Protein AF-A0A0P7TB25-F1 (afdb_monomer_lite)

Secondary structure (DSSP, 8-state):
-HHHHHHHHHHHHHHHHHT--S-HHHHHHHHHHHHHHHHHHHTT---SS-TTTTTTTT-----TTSPPPHHHHHHHHHHT---STT-GGG-S------GGGHHHHHHHHHHHHHHHH-TTS-GGG-----PPPS--PPP--------------------------

Foldseek 3Di:
DLVVLVVVLVLLLLLLVVVVPDDNQLSVQLSVQLSVLLVVQCVVQPDPPDRVGNVVSSDQDQDQPDDHDVSSVRSCVRSVNDHHDVDCSRPLDDDDDDPPCPVVVVVSSVVSSCCRVPVPDDPVVDDPPDDDDPDDDDDDDDDDDDDDDDDDDDDDDDDDDDDDD

Organism: Scleropages formosus (NCBI:txid113540)

Sequence (165 aa):
MKKEIAAVVFFLKRLIKKADKLEMEKVEKFVERLTVALQEKYKGHWYPENPSKGQAFRCIRVNKFQQEDPELRRACNESGVLYGEKNFAFTVASFSGDEEDKEEVTKKVTNAVERLVYPSVPVWNLSPRKRSRPGQGLPRHVYKFRPQGKLSHPLRLNGWAPPGP

Structure (mmCIF, N/CA/C/O backbone):
data_AF-A0A0P7TB25-F1
#
_entry.id   AF-A0A0P7TB25-F1
#
loop_
_atom_site.group_PDB
_atom_site.id
_atom_site.type_symbol
_atom_site.label_atom_id
_atom_site.label_alt_id
_atom_site.label_comp_id
_atom_site.label_asym_id
_atom_site.label_entity_id
_atom_site.label_seq_id
_atom_site.pdbx_PDB_ins_code
_atom_site.Cartn_x
_atom_site.Cartn_y
_atom_site.Cartn_z
_atom_site.occupancy
_atom_site.B_iso_or_equiv
_atom_site.auth_seq_id
_atom_site.auth_comp_id
_atom_site.auth_asym_id
_atom_site.auth_atom_id
_atom_site.pdbx_PDB_model_num
ATOM 1 N N . MET A 1 1 ? 13.079 -1.446 -4.396 1.00 88.69 1 MET A N 1
ATOM 2 C CA . MET A 1 1 ? 11.793 -2.176 -4.284 1.00 88.69 1 MET A CA 1
ATOM 3 C C . MET A 1 1 ? 11.381 -2.487 -2.843 1.00 88.69 1 MET A C 1
ATOM 5 O O . MET A 1 1 ? 10.331 -2.023 -2.420 1.00 88.69 1 MET A O 1
ATOM 9 N N . LYS A 1 2 ? 12.141 -3.295 -2.079 1.00 89.38 2 LYS A N 1
ATOM 10 C CA . LYS A 1 2 ? 11.710 -3.739 -0.733 1.00 89.38 2 LYS A CA 1
ATOM 11 C C . LYS A 1 2 ? 11.522 -2.587 0.265 1.00 89.38 2 LYS A C 1
ATOM 13 O O . LYS A 1 2 ? 10.575 -2.615 1.040 1.00 89.38 2 LYS A O 1
ATOM 18 N N . LYS A 1 3 ? 12.395 -1.573 0.227 1.00 92.56 3 LYS A N 1
ATOM 19 C CA . LYS A 1 3 ? 12.328 -0.399 1.119 1.00 92.56 3 LYS A CA 1
ATOM 20 C C . LYS A 1 3 ? 11.080 0.445 0.847 1.00 92.56 3 LYS A C 1
ATOM 22 O O . LYS A 1 3 ? 10.433 0.922 1.768 1.00 92.56 3 LYS A O 1
ATOM 27 N N . GLU A 1 4 ? 10.728 0.588 -0.421 1.00 92.31 4 GLU A N 1
ATOM 28 C CA . GLU A 1 4 ? 9.584 1.353 -0.901 1.00 92.31 4 GLU A CA 1
ATOM 29 C C . GLU A 1 4 ? 8.277 0.637 -0.554 1.00 92.31 4 GLU A C 1
ATOM 31 O O . GLU A 1 4 ? 7.353 1.271 -0.057 1.00 92.31 4 GLU A O 1
ATOM 36 N N . ILE A 1 5 ? 8.224 -0.691 -0.716 1.00 93.12 5 ILE A N 1
ATOM 37 C CA . ILE A 1 5 ? 7.087 -1.496 -0.245 1.00 93.12 5 ILE A CA 1
ATOM 38 C C . ILE A 1 5 ? 6.950 -1.379 1.274 1.00 93.12 5 ILE A C 1
ATOM 40 O O . ILE A 1 5 ? 5.852 -1.114 1.750 1.00 93.12 5 ILE A O 1
ATOM 44 N N . ALA A 1 6 ? 8.051 -1.500 2.027 1.00 92.75 6 ALA A N 1
ATOM 45 C CA . ALA A 1 6 ? 8.041 -1.338 3.480 1.00 92.75 6 ALA A CA 1
ATOM 46 C C . ALA A 1 6 ? 7.476 0.030 3.901 1.00 92.75 6 ALA A C 1
ATOM 48 O O . ALA A 1 6 ? 6.647 0.102 4.805 1.00 92.75 6 ALA A O 1
ATOM 49 N N . ALA A 1 7 ? 7.861 1.107 3.209 1.00 91.06 7 ALA A N 1
ATOM 50 C CA . ALA A 1 7 ? 7.326 2.443 3.457 1.00 91.06 7 ALA A CA 1
ATOM 51 C C . ALA A 1 7 ? 5.814 2.529 3.185 1.00 91.06 7 ALA A C 1
ATOM 53 O O . ALA A 1 7 ? 5.079 3.096 3.993 1.00 91.06 7 ALA A O 1
ATOM 54 N N . VAL A 1 8 ? 5.334 1.929 2.090 1.00 90.31 8 VAL A N 1
ATOM 55 C CA . VAL A 1 8 ? 3.902 1.887 1.749 1.00 90.31 8 VAL A CA 1
ATOM 56 C C . VAL A 1 8 ? 3.103 1.107 2.794 1.00 90.31 8 VAL A C 1
ATOM 58 O O . VAL A 1 8 ? 2.105 1.614 3.304 1.00 90.31 8 VAL A O 1
ATOM 61 N N . VAL A 1 9 ? 3.534 -0.102 3.160 1.00 91.69 9 VAL A N 1
ATOM 62 C CA . VAL A 1 9 ? 2.790 -0.921 4.133 1.00 91.69 9 VAL A CA 1
ATOM 63 C C . VAL A 1 9 ? 2.857 -0.332 5.541 1.00 91.69 9 VAL A C 1
ATOM 65 O O . VAL A 1 9 ? 1.877 -0.398 6.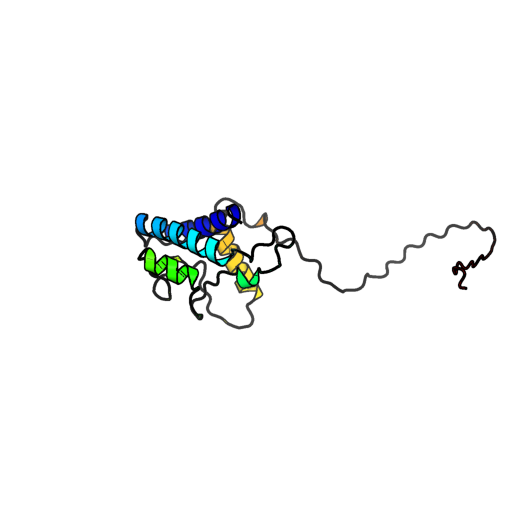279 1.00 91.69 9 VAL A O 1
ATOM 68 N N . PHE A 1 10 ? 3.961 0.331 5.897 1.00 90.38 10 PHE A N 1
ATOM 69 C CA . PHE A 1 10 ? 4.064 1.090 7.140 1.00 90.38 10 PHE A CA 1
ATOM 70 C C . PHE A 1 10 ? 3.101 2.282 7.158 1.00 90.38 10 PHE A C 1
ATOM 72 O O . PHE A 1 10 ? 2.421 2.514 8.159 1.00 90.38 10 PHE A O 1
ATOM 79 N N . PHE A 1 11 ? 2.995 3.011 6.043 1.00 87.69 11 PHE A N 1
ATOM 80 C CA . PHE A 1 11 ? 2.034 4.100 5.899 1.00 87.69 11 PHE A CA 1
ATOM 81 C C . PHE A 1 11 ? 0.596 3.599 6.073 1.00 87.69 11 PHE A C 1
ATOM 83 O O . PHE A 1 11 ? -0.142 4.149 6.888 1.00 87.69 11 PHE A O 1
ATOM 90 N N . LEU A 1 12 ? 0.222 2.506 5.404 1.00 86.12 12 LEU A N 1
ATOM 91 C CA . LEU A 1 12 ? -1.108 1.902 5.533 1.00 86.12 12 LEU A CA 1
ATOM 92 C C . LEU A 1 12 ? -1.380 1.384 6.955 1.00 86.12 12 LEU A C 1
ATOM 94 O O . LEU A 1 12 ? -2.446 1.656 7.501 1.00 86.12 12 LEU A O 1
ATOM 98 N N . LYS A 1 13 ? -0.404 0.731 7.606 1.00 87.62 13 LYS A N 1
ATOM 99 C CA . LYS A 1 13 ? -0.495 0.341 9.028 1.00 87.62 13 LYS A CA 1
ATOM 100 C C . LYS A 1 13 ? -0.812 1.553 9.904 1.00 87.62 13 LYS A C 1
ATOM 102 O O . LYS A 1 13 ? -1.639 1.467 10.809 1.00 87.62 13 LYS A O 1
ATOM 107 N N . ARG A 1 14 ? -0.175 2.696 9.631 1.00 85.12 14 ARG A N 1
ATOM 108 C CA . ARG A 1 14 ? -0.396 3.943 10.370 1.00 85.12 14 ARG A CA 1
ATOM 109 C C . ARG A 1 14 ? -1.778 4.548 10.118 1.00 85.12 14 ARG A C 1
ATOM 111 O O . ARG A 1 14 ? -2.360 5.067 11.068 1.00 85.12 14 ARG A O 1
ATOM 118 N N . LEU A 1 15 ? -2.302 4.466 8.891 1.00 83.19 15 LEU A N 1
ATOM 119 C CA . LEU A 1 15 ? -3.675 4.886 8.577 1.00 83.19 15 LEU A CA 1
ATOM 120 C C . LEU A 1 15 ? -4.686 4.103 9.408 1.00 83.19 15 LEU A C 1
ATOM 122 O O . LEU A 1 15 ? -5.496 4.696 10.116 1.00 83.19 15 LEU A O 1
ATOM 126 N N . ILE A 1 16 ? -4.567 2.775 9.378 1.00 79.88 16 ILE A N 1
ATOM 127 C CA . ILE A 1 16 ? -5.501 1.886 10.061 1.00 79.88 16 ILE A CA 1
ATOM 128 C C . ILE A 1 16 ? -5.450 2.110 11.576 1.00 79.88 16 ILE A C 1
ATOM 130 O O . ILE A 1 16 ? -6.494 2.216 12.213 1.00 79.88 16 ILE A O 1
ATOM 134 N N . LYS A 1 17 ? -4.245 2.254 12.149 1.00 80.31 17 LYS A N 1
ATOM 135 C CA . LYS A 1 17 ? -4.076 2.540 13.582 1.00 80.31 17 LYS A CA 1
ATOM 136 C C . LYS A 1 17 ? -4.749 3.842 14.013 1.00 80.31 17 LYS A C 1
ATOM 138 O O . LYS A 1 17 ? -5.325 3.880 15.088 1.00 80.31 17 LYS A O 1
ATOM 143 N N . LYS A 1 18 ? -4.698 4.903 13.199 1.00 75.19 18 LYS A N 1
ATOM 144 C CA . LYS A 1 18 ? -5.374 6.170 13.532 1.00 75.19 18 LYS A CA 1
ATOM 145 C C . LYS A 1 18 ? -6.898 6.098 13.420 1.00 75.19 18 LYS A C 1
ATOM 147 O O . LYS A 1 18 ? -7.570 6.967 13.959 1.00 75.19 18 LYS A O 1
ATOM 152 N N . ALA A 1 19 ? -7.439 5.113 12.708 1.00 68.75 19 ALA A N 1
ATOM 153 C CA . ALA A 1 19 ? -8.878 4.955 12.545 1.00 68.75 19 ALA A CA 1
ATOM 154 C C . ALA A 1 19 ? -9.556 4.227 13.724 1.00 68.75 19 ALA A C 1
ATOM 156 O O . ALA A 1 19 ? -10.773 4.066 13.674 1.00 68.75 19 ALA A O 1
ATOM 157 N N . ASP A 1 20 ? -8.792 3.791 14.741 1.00 63.09 20 ASP A N 1
ATOM 158 C CA . ASP A 1 20 ? -9.214 3.229 16.047 1.00 63.09 20 ASP A CA 1
ATOM 159 C C . ASP A 1 20 ? -10.207 2.045 16.021 1.00 63.09 20 ASP A C 1
ATOM 161 O O . ASP A 1 20 ? -10.772 1.664 17.042 1.00 63.09 20 ASP A O 1
ATOM 165 N N . LYS A 1 21 ? -10.435 1.427 14.854 1.00 66.12 21 LYS A N 1
ATOM 166 C CA . LYS A 1 21 ? -11.547 0.478 14.634 1.00 66.12 21 LYS A CA 1
ATOM 167 C C . LYS A 1 21 ? -11.143 -0.978 14.378 1.00 66.12 21 LYS A C 1
ATOM 169 O O . LYS A 1 21 ? -12.017 -1.787 14.077 1.00 66.12 21 LYS A O 1
ATOM 174 N N . LEU A 1 22 ? -9.856 -1.331 14.438 1.00 72.19 22 LEU A N 1
ATOM 175 C CA . LEU A 1 22 ? -9.373 -2.656 14.019 1.00 72.19 22 LEU A CA 1
ATOM 176 C C . LEU A 1 22 ? -8.379 -3.273 15.011 1.00 72.19 22 LEU A C 1
ATOM 178 O O . LEU A 1 22 ? -7.464 -2.607 15.492 1.00 72.19 22 LEU A O 1
ATOM 182 N N . GLU A 1 23 ? -8.542 -4.574 15.260 1.00 82.88 23 GLU A N 1
ATOM 183 C CA . GLU A 1 23 ? -7.635 -5.388 16.076 1.00 82.88 23 GLU A CA 1
ATOM 184 C C . GLU A 1 23 ? -6.223 -5.402 15.482 1.00 82.88 23 GLU A C 1
ATOM 186 O O . GLU A 1 23 ? -6.038 -5.671 14.292 1.00 82.88 23 GLU A O 1
ATOM 191 N N . MET A 1 24 ? -5.211 -5.154 16.319 1.00 85.25 24 MET A N 1
ATOM 192 C CA . MET A 1 24 ? -3.817 -5.043 15.878 1.00 85.25 24 MET A CA 1
ATOM 193 C C . MET A 1 24 ? -3.310 -6.311 15.173 1.00 85.25 24 MET A C 1
ATOM 195 O O . MET A 1 24 ? -2.571 -6.198 14.200 1.00 85.25 24 MET A O 1
ATOM 199 N N . GLU A 1 25 ? -3.763 -7.491 15.598 1.00 88.50 25 GLU A N 1
ATOM 200 C CA . GLU A 1 25 ? -3.413 -8.778 14.983 1.00 88.50 25 GLU A CA 1
ATOM 201 C C . GLU A 1 25 ? -3.886 -8.866 13.521 1.00 88.50 25 GLU A C 1
ATOM 203 O O . GLU A 1 25 ? -3.116 -9.216 12.624 1.00 88.50 25 GLU A O 1
ATOM 208 N N . LYS A 1 26 ? -5.126 -8.438 13.242 1.00 87.94 26 LYS A N 1
ATOM 209 C CA . LYS A 1 26 ? -5.664 -8.367 11.873 1.00 87.94 26 LYS A CA 1
ATOM 210 C C . LYS A 1 26 ? -4.882 -7.375 11.015 1.00 87.94 26 LYS A C 1
ATOM 212 O O . LYS A 1 26 ? -4.635 -7.637 9.839 1.00 87.94 26 LYS A O 1
ATOM 217 N N . VAL A 1 27 ? -4.452 -6.255 11.600 1.00 88.12 27 VAL A N 1
ATOM 218 C CA . VAL A 1 27 ? -3.633 -5.249 10.904 1.00 88.12 27 VAL A CA 1
ATOM 219 C C . VAL A 1 27 ? -2.253 -5.799 10.546 1.00 88.12 27 VAL A C 1
ATOM 221 O O . VAL A 1 27 ? -1.747 -5.521 9.460 1.00 88.12 27 VAL A O 1
ATOM 224 N N . GLU A 1 28 ? -1.630 -6.573 11.428 1.00 91.19 28 GLU A N 1
ATOM 225 C CA . GLU A 1 28 ? -0.320 -7.173 11.160 1.00 91.19 28 GLU A CA 1
ATOM 226 C C . GLU A 1 28 ? -0.408 -8.240 10.079 1.00 91.19 28 GLU A C 1
ATOM 228 O O . GLU A 1 28 ? 0.323 -8.163 9.089 1.00 91.19 28 GLU A O 1
ATOM 233 N N . LYS A 1 29 ? -1.413 -9.113 10.169 1.00 93.31 29 LYS A N 1
ATOM 234 C CA . LYS A 1 29 ? -1.718 -10.077 9.113 1.00 93.31 29 LYS A CA 1
ATOM 235 C C . LYS A 1 29 ? -1.990 -9.389 7.771 1.00 93.31 29 LYS A C 1
ATOM 237 O O . LYS A 1 29 ? -1.500 -9.836 6.737 1.00 93.31 29 LYS A O 1
ATOM 242 N N . PHE A 1 30 ? -2.724 -8.275 7.765 1.00 91.75 30 PHE A N 1
ATOM 243 C CA . PHE A 1 30 ? -2.961 -7.476 6.557 1.00 91.75 30 PHE A CA 1
ATOM 244 C C . PHE A 1 30 ? -1.656 -6.949 5.947 1.00 91.75 30 PHE A C 1
ATOM 246 O O . PHE A 1 30 ? -1.437 -7.086 4.743 1.00 91.75 30 PHE A O 1
ATOM 253 N N . VAL A 1 31 ? -0.774 -6.374 6.767 1.00 93.00 31 VAL A N 1
ATOM 254 C CA . VAL A 1 31 ? 0.522 -5.828 6.329 1.00 93.00 31 VAL A CA 1
ATOM 255 C C . VAL A 1 31 ? 1.402 -6.912 5.712 1.00 93.00 31 VAL A C 1
ATOM 257 O O . VAL A 1 31 ? 2.020 -6.681 4.669 1.00 93.00 31 VAL A O 1
ATOM 260 N N . GLU A 1 32 ? 1.438 -8.097 6.315 1.00 95.00 32 GLU A N 1
ATOM 261 C CA . GLU A 1 32 ? 2.178 -9.243 5.788 1.00 95.00 32 GLU A CA 1
ATOM 262 C C . GLU A 1 32 ? 1.637 -9.683 4.426 1.00 95.00 32 GLU A C 1
ATOM 264 O O . GLU A 1 32 ? 2.393 -9.752 3.453 1.00 95.00 32 GLU A O 1
ATOM 269 N N . ARG A 1 33 ? 0.319 -9.906 4.322 1.00 95.44 33 ARG A N 1
ATOM 270 C CA . ARG A 1 33 ? -0.312 -10.350 3.068 1.00 95.44 33 ARG A CA 1
ATOM 271 C C . ARG A 1 33 ? -0.178 -9.321 1.954 1.00 95.44 33 ARG A C 1
ATOM 273 O O . ARG A 1 33 ? 0.150 -9.684 0.825 1.00 95.44 33 ARG A O 1
ATOM 280 N N . LEU A 1 34 ? -0.334 -8.037 2.270 1.00 94.69 34 LEU A N 1
ATOM 281 C CA . LEU A 1 34 ? -0.139 -6.966 1.299 1.00 94.69 34 LEU A CA 1
ATOM 282 C C . LEU A 1 34 ? 1.315 -6.890 0.822 1.00 94.69 34 LEU A C 1
ATOM 284 O O . LEU A 1 34 ? 1.567 -6.686 -0.363 1.00 94.69 34 LEU A O 1
ATOM 288 N N . THR A 1 35 ? 2.282 -7.082 1.720 1.00 95.75 35 THR A N 1
ATOM 289 C CA . THR A 1 35 ? 3.704 -7.080 1.352 1.00 95.75 35 THR A CA 1
ATOM 290 C C . THR A 1 35 ? 4.005 -8.165 0.321 1.00 95.75 35 THR A C 1
ATOM 292 O O . THR A 1 35 ? 4.670 -7.881 -0.676 1.00 95.75 35 THR A O 1
ATOM 295 N N . VAL A 1 36 ? 3.494 -9.380 0.532 1.00 95.75 36 VAL A N 1
ATOM 296 C CA . VAL A 1 36 ? 3.657 -10.499 -0.408 1.00 95.75 36 VAL A CA 1
ATOM 297 C C . VAL A 1 36 ? 2.984 -10.180 -1.744 1.00 95.75 36 VAL A C 1
ATOM 299 O O . VAL A 1 36 ? 3.636 -10.242 -2.785 1.00 95.75 36 VAL A O 1
ATOM 302 N N . ALA A 1 37 ? 1.725 -9.736 -1.716 1.00 94.56 37 ALA A N 1
ATOM 303 C CA . ALA A 1 37 ? 0.961 -9.427 -2.922 1.00 94.56 37 ALA A CA 1
ATOM 304 C C . ALA A 1 37 ? 1.624 -8.333 -3.784 1.00 94.56 37 ALA A C 1
ATOM 306 O O . ALA A 1 37 ? 1.736 -8.474 -5.002 1.00 94.56 37 ALA A O 1
ATOM 307 N N . LEU A 1 38 ? 2.140 -7.263 -3.166 1.00 94.56 38 LEU A N 1
ATOM 308 C CA . LEU A 1 38 ? 2.847 -6.197 -3.884 1.00 94.56 38 LEU A CA 1
ATOM 309 C C . LEU A 1 38 ? 4.199 -6.658 -4.439 1.00 94.56 38 LEU A C 1
ATOM 311 O O . LEU A 1 38 ? 4.597 -6.234 -5.526 1.00 94.56 38 LEU A O 1
ATOM 315 N N . GLN A 1 39 ? 4.918 -7.520 -3.714 1.00 94.56 39 GLN A N 1
ATOM 316 C CA . GLN A 1 39 ? 6.173 -8.088 -4.207 1.00 94.56 39 GLN A CA 1
ATOM 317 C C . GLN A 1 39 ? 5.950 -8.966 -5.441 1.00 94.56 39 GLN A C 1
ATOM 319 O O . GLN A 1 39 ? 6.711 -8.857 -6.403 1.00 94.56 39 GLN A O 1
ATOM 324 N N . GLU A 1 40 ? 4.900 -9.787 -5.428 1.00 94.38 40 GLU A N 1
ATOM 325 C CA . GLU A 1 40 ? 4.487 -10.611 -6.566 1.00 94.38 40 GLU A CA 1
ATOM 326 C C . GLU A 1 40 ? 4.074 -9.739 -7.756 1.00 94.38 40 GLU A C 1
ATOM 328 O O . GLU A 1 40 ? 4.629 -9.899 -8.844 1.00 94.38 40 GLU A O 1
ATOM 333 N N . LYS A 1 41 ? 3.188 -8.755 -7.536 1.00 93.44 41 LYS A N 1
ATOM 334 C CA . LYS A 1 41 ? 2.706 -7.831 -8.576 1.00 93.44 41 LYS A CA 1
ATOM 335 C C . LYS A 1 41 ? 3.849 -7.101 -9.269 1.00 93.44 41 LYS A C 1
ATOM 337 O O . LYS A 1 41 ? 3.899 -7.034 -10.491 1.00 93.44 41 LYS A O 1
ATOM 342 N N . TYR A 1 42 ? 4.776 -6.524 -8.507 1.00 94.19 42 TYR A N 1
ATOM 343 C CA . TYR A 1 42 ? 5.822 -5.663 -9.068 1.00 94.19 42 TYR A CA 1
ATOM 344 C C . TYR A 1 42 ? 7.004 -6.439 -9.659 1.00 94.19 42 TYR A C 1
ATOM 346 O O . TYR A 1 42 ? 7.902 -5.822 -10.246 1.00 94.19 42 TYR A O 1
ATOM 354 N N . LYS A 1 43 ? 7.026 -7.772 -9.541 1.00 92.19 43 LYS A N 1
ATOM 355 C CA . LYS A 1 43 ? 8.049 -8.611 -10.168 1.00 92.19 43 LYS A CA 1
ATOM 356 C C . LYS A 1 43 ? 8.036 -8.389 -11.688 1.00 92.19 43 LYS A C 1
ATOM 358 O O . LYS A 1 43 ? 6.986 -8.352 -12.323 1.00 92.19 43 LYS A O 1
ATOM 363 N N . GLY A 1 44 ? 9.212 -8.150 -12.271 1.00 91.56 44 GLY A N 1
ATOM 364 C CA . GLY A 1 44 ? 9.354 -7.815 -13.698 1.00 91.56 44 GLY A CA 1
ATOM 365 C C . GLY A 1 44 ? 8.887 -6.403 -14.092 1.00 91.56 44 GLY A C 1
ATOM 366 O O . GLY A 1 44 ? 9.074 -5.994 -15.233 1.00 91.56 44 GLY A O 1
ATOM 367 N N . HIS A 1 45 ? 8.339 -5.628 -13.151 1.00 94.50 45 HIS A N 1
ATOM 368 C CA . HIS A 1 45 ? 7.833 -4.271 -13.375 1.00 94.50 45 HIS A CA 1
ATOM 369 C C . HIS A 1 45 ? 8.522 -3.238 -12.479 1.00 94.50 45 HIS A C 1
ATOM 371 O O . HIS A 1 45 ? 7.981 -2.155 -12.255 1.00 94.50 45 HIS A O 1
ATOM 377 N N . TRP A 1 46 ? 9.713 -3.548 -11.965 1.00 94.25 46 TRP A N 1
ATOM 378 C CA . TRP A 1 46 ? 10.536 -2.646 -11.165 1.00 94.25 46 TRP A CA 1
ATOM 379 C C . TRP A 1 46 ? 11.804 -2.264 -11.930 1.00 94.25 46 TRP A C 1
ATOM 381 O O . TRP A 1 46 ? 12.631 -3.123 -12.214 1.00 94.25 46 TRP A O 1
ATOM 391 N N . TYR A 1 47 ? 11.959 -0.977 -12.241 1.00 94.25 47 TYR A N 1
ATOM 392 C CA . TYR A 1 47 ? 13.042 -0.461 -13.082 1.00 94.25 47 TYR A CA 1
ATOM 393 C C . TYR A 1 47 ? 13.844 0.586 -12.293 1.00 94.25 47 TYR A C 1
ATOM 395 O O . TYR A 1 47 ? 13.415 1.741 -12.235 1.00 94.25 47 TYR A O 1
ATOM 403 N N . PRO A 1 48 ? 14.950 0.209 -11.625 1.00 92.00 48 PRO A N 1
ATOM 404 C CA . PRO A 1 48 ? 15.719 1.141 -10.800 1.00 92.00 48 PRO A CA 1
ATOM 405 C C . PRO A 1 48 ? 16.381 2.258 -11.619 1.00 92.00 48 PRO A C 1
ATOM 407 O O . PRO A 1 48 ? 16.449 3.389 -11.148 1.00 92.00 48 PRO A O 1
ATOM 410 N N . GLU A 1 49 ? 16.790 1.977 -12.855 1.00 95.25 49 GLU A N 1
ATOM 411 C CA . GLU A 1 49 ? 17.405 2.946 -13.769 1.00 95.25 49 GLU A CA 1
ATOM 412 C C . GLU A 1 49 ? 16.381 3.938 -14.330 1.00 95.25 49 GLU A C 1
ATOM 414 O O . GLU A 1 49 ? 16.724 5.067 -14.672 1.00 95.25 49 GLU A O 1
ATOM 419 N N . ASN A 1 50 ? 15.110 3.531 -14.421 1.00 93.94 50 ASN A N 1
ATOM 420 C CA . ASN A 1 50 ? 14.034 4.389 -14.904 1.00 93.94 50 ASN A CA 1
ATOM 421 C C . ASN A 1 50 ? 12.761 4.232 -14.054 1.00 93.94 50 ASN A C 1
ATOM 423 O O . ASN A 1 50 ? 11.817 3.552 -14.474 1.00 93.94 50 ASN A O 1
ATOM 427 N N . PRO A 1 51 ? 12.696 4.884 -12.876 1.00 92.88 51 PRO A N 1
ATOM 428 C CA . PRO A 1 51 ? 11.599 4.714 -11.922 1.00 92.88 51 PRO A CA 1
ATOM 429 C C . PRO A 1 51 ? 10.214 5.030 -12.497 1.00 92.88 51 PRO A C 1
ATOM 431 O O . PRO A 1 51 ? 9.225 4.417 -12.094 1.00 92.88 51 PRO A O 1
ATOM 434 N N . SER A 1 52 ? 10.136 5.946 -13.468 1.00 93.25 52 SER A N 1
ATOM 435 C CA . SER A 1 52 ? 8.884 6.321 -14.134 1.00 93.25 52 SER A CA 1
ATOM 436 C C . SER A 1 52 ? 8.284 5.175 -14.957 1.00 93.25 52 SER A C 1
ATOM 438 O O . SER A 1 52 ? 7.065 5.093 -15.136 1.00 93.25 52 SER A O 1
ATOM 440 N N . LYS A 1 53 ? 9.114 4.244 -15.447 1.00 95.25 53 LYS A N 1
ATOM 441 C CA . LYS A 1 53 ? 8.645 3.085 -16.211 1.00 95.25 53 LYS A CA 1
ATOM 442 C C . LYS A 1 53 ? 7.831 2.172 -15.298 1.00 95.25 53 LYS A C 1
ATOM 444 O O . LYS A 1 53 ? 8.274 1.799 -14.215 1.00 95.25 53 LYS A O 1
ATOM 449 N N . GLY A 1 54 ? 6.622 1.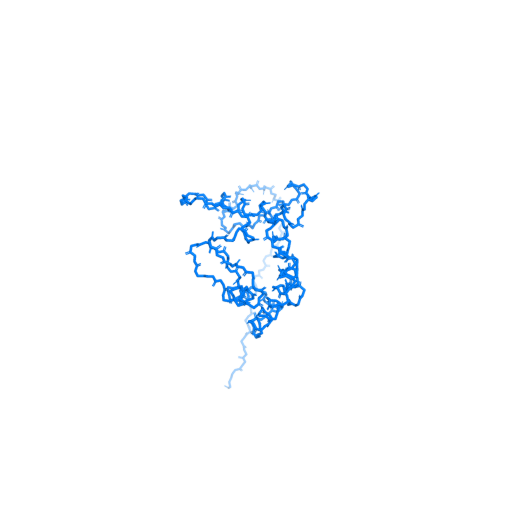816 -15.724 1.00 92.31 54 GLY A N 1
ATOM 450 C CA . GLY A 1 54 ? 5.718 0.957 -14.952 1.00 92.31 54 GLY A CA 1
ATOM 451 C C . GLY A 1 54 ? 5.053 1.633 -13.747 1.00 92.31 54 GLY A C 1
ATOM 452 O O . GLY A 1 54 ? 4.393 0.947 -12.978 1.00 92.31 54 GLY A O 1
ATOM 453 N N . GLN A 1 55 ? 5.172 2.955 -13.566 1.00 92.06 55 GLN A N 1
ATOM 454 C CA . GLN A 1 55 ? 4.557 3.651 -12.424 1.00 92.06 55 GLN A CA 1
ATOM 455 C C . GLN A 1 55 ? 3.024 3.521 -12.383 1.00 92.06 55 GLN A C 1
ATOM 457 O O . GLN A 1 55 ? 2.459 3.371 -11.307 1.00 92.06 55 GLN A O 1
ATOM 462 N N . ALA A 1 56 ? 2.356 3.526 -13.545 1.00 90.38 56 ALA A N 1
ATOM 463 C CA . ALA A 1 56 ? 0.906 3.340 -13.637 1.00 90.38 56 ALA A CA 1
ATOM 464 C C . ALA A 1 56 ? 0.493 1.913 -13.248 1.00 90.38 56 ALA A C 1
ATOM 466 O O . ALA A 1 56 ? -0.463 1.736 -12.504 1.00 90.38 56 ALA A O 1
ATOM 467 N N . PHE A 1 57 ? 1.265 0.910 -13.679 1.00 92.94 57 PHE A N 1
ATOM 468 C CA . PHE A 1 57 ? 1.058 -0.489 -13.299 1.00 92.94 57 PHE A CA 1
ATOM 469 C C . PHE A 1 57 ? 1.264 -0.712 -11.792 1.00 92.94 57 PHE A C 1
ATOM 471 O O . PHE A 1 57 ? 0.533 -1.468 -11.159 1.00 92.94 57 PHE A O 1
ATOM 478 N N . ARG A 1 58 ? 2.247 -0.022 -11.199 1.00 93.62 58 ARG A N 1
ATOM 479 C CA . ARG A 1 58 ? 2.525 -0.085 -9.758 1.00 93.62 58 ARG A CA 1
ATOM 480 C C . ARG A 1 58 ? 1.637 0.832 -8.909 1.00 93.62 58 ARG A C 1
ATOM 482 O O . ARG A 1 58 ? 1.827 0.900 -7.700 1.00 93.62 58 ARG A O 1
ATOM 489 N N . CYS A 1 59 ? 0.721 1.582 -9.513 1.00 90.38 59 CYS A N 1
ATOM 490 C CA . CYS A 1 59 ? -0.139 2.494 -8.772 1.00 90.38 59 CYS A CA 1
ATOM 491 C C . CYS A 1 59 ? -1.145 1.698 -7.930 1.00 90.38 59 CYS A C 1
ATOM 493 O O . CYS A 1 59 ? -1.832 0.828 -8.459 1.00 90.38 59 CYS A O 1
ATOM 495 N N . ILE A 1 60 ? -1.241 2.020 -6.638 1.00 87.25 60 ILE A N 1
ATOM 496 C CA . ILE A 1 60 ? -2.278 1.500 -5.742 1.00 87.25 60 ILE A CA 1
ATOM 497 C C . ILE A 1 60 ? -3.366 2.564 -5.655 1.00 87.25 60 ILE A C 1
ATOM 499 O O . ILE A 1 60 ? -3.125 3.665 -5.150 1.00 87.25 60 ILE A O 1
ATOM 503 N N . ARG A 1 61 ? -4.560 2.251 -6.158 1.00 82.38 61 ARG A N 1
ATOM 504 C CA . ARG A 1 61 ? -5.681 3.193 -6.189 1.00 82.38 61 ARG A CA 1
ATOM 505 C C . ARG A 1 61 ? -6.649 2.904 -5.049 1.00 82.38 61 ARG A C 1
ATOM 507 O O . ARG A 1 61 ? -7.174 1.805 -4.936 1.00 82.38 61 ARG A O 1
ATOM 514 N N . VAL A 1 62 ? -6.904 3.919 -4.228 1.00 77.06 62 VAL A N 1
ATOM 515 C CA . VAL A 1 62 ? -7.868 3.858 -3.123 1.00 77.06 62 VAL A CA 1
ATOM 516 C C . VAL A 1 62 ? -8.910 4.941 -3.372 1.00 77.06 62 VAL A C 1
ATOM 518 O O . VAL A 1 62 ? -8.663 6.118 -3.124 1.00 77.06 62 VAL A O 1
ATOM 521 N N . ASN A 1 63 ? -10.046 4.556 -3.948 1.00 74.12 63 ASN A N 1
ATOM 522 C CA . ASN A 1 63 ? -11.156 5.459 -4.242 1.00 74.12 63 ASN A CA 1
ATOM 523 C C . ASN A 1 63 ? -12.478 4.766 -3.897 1.00 74.12 63 ASN A C 1
ATOM 525 O O . ASN A 1 63 ? -12.641 3.589 -4.197 1.00 74.12 63 ASN A O 1
ATOM 529 N N . LYS A 1 64 ? -13.418 5.510 -3.306 1.00 66.31 64 LYS A N 1
ATOM 530 C CA . LYS A 1 64 ? -14.763 5.024 -2.967 1.00 66.31 64 LYS A CA 1
ATOM 531 C C . LYS A 1 64 ? -15.584 4.665 -4.210 1.00 66.31 64 LYS A C 1
ATOM 533 O O . LYS A 1 64 ? -16.366 3.732 -4.167 1.00 66.31 64 LYS A O 1
ATOM 538 N N . PHE A 1 65 ? -15.378 5.380 -5.318 1.00 66.00 65 PHE A N 1
ATOM 539 C CA . PHE A 1 65 ? -16.197 5.259 -6.533 1.00 66.00 65 PHE A CA 1
ATOM 540 C C . PHE A 1 65 ? -15.638 4.296 -7.588 1.00 66.00 65 PHE A C 1
ATOM 542 O O . PHE A 1 65 ? -16.139 4.249 -8.709 1.00 66.00 65 PHE A O 1
ATOM 549 N N . GLN A 1 66 ? -14.560 3.572 -7.289 1.00 67.06 66 GLN A N 1
ATOM 550 C CA . GLN A 1 66 ? -13.929 2.662 -8.245 1.00 67.06 66 GLN A CA 1
ATOM 551 C C . GLN A 1 66 ? -13.696 1.291 -7.651 1.00 67.06 66 GLN A C 1
ATOM 553 O O . GLN A 1 66 ? -13.647 1.120 -6.437 1.00 67.06 66 GLN A O 1
ATOM 558 N N . GLN A 1 67 ? -13.516 0.327 -8.554 1.00 70.25 67 GLN A N 1
ATOM 559 C CA . GLN A 1 67 ? -13.140 -1.024 -8.193 1.00 70.25 67 GLN A CA 1
ATOM 560 C C . GLN A 1 67 ? -11.876 -0.999 -7.331 1.00 70.25 67 GLN A C 1
ATOM 562 O O . GLN A 1 67 ? -10.878 -0.355 -7.662 1.00 70.25 67 GLN A O 1
ATOM 567 N N . GLU A 1 68 ? -11.982 -1.685 -6.203 1.00 75.19 68 GLU A N 1
ATOM 568 C CA . GLU A 1 68 ? -10.932 -1.841 -5.210 1.00 75.19 68 GLU A CA 1
ATOM 569 C C . GLU A 1 68 ? -9.668 -2.405 -5.860 1.00 75.19 68 GLU A C 1
ATOM 571 O O . GLU A 1 68 ? -9.753 -3.268 -6.739 1.00 75.19 68 GLU A O 1
ATOM 576 N N . ASP A 1 69 ? -8.498 -1.937 -5.420 1.00 86.50 69 ASP A N 1
ATOM 577 C CA . ASP A 1 69 ? -7.241 -2.505 -5.899 1.00 86.50 69 ASP A CA 1
ATOM 578 C C . ASP A 1 69 ? -7.204 -4.007 -5.553 1.00 86.50 69 ASP A C 1
ATOM 580 O O . ASP A 1 69 ? -7.451 -4.370 -4.394 1.00 86.50 69 ASP A O 1
ATOM 584 N N . PRO A 1 70 ? -6.933 -4.892 -6.529 1.00 88.50 70 PRO A N 1
ATOM 585 C CA . PRO A 1 70 ? -7.022 -6.333 -6.321 1.00 88.50 70 PRO A CA 1
ATOM 586 C C . PRO A 1 70 ? -6.069 -6.827 -5.227 1.00 88.50 70 PRO A C 1
ATOM 588 O O . PRO A 1 70 ? -6.403 -7.777 -4.515 1.00 88.50 70 PRO A O 1
ATOM 591 N N . GLU A 1 71 ? -4.952 -6.133 -4.995 1.00 90.88 71 GLU A N 1
ATOM 592 C CA . GLU A 1 71 ? -3.953 -6.554 -4.014 1.00 90.88 71 GLU A CA 1
ATOM 593 C C . GLU A 1 71 ? -4.371 -6.120 -2.612 1.00 90.88 71 GLU A C 1
ATOM 595 O O . GLU A 1 71 ? -4.177 -6.866 -1.650 1.00 90.88 71 GLU A O 1
ATOM 600 N N . LEU A 1 72 ? -5.025 -4.958 -2.503 1.00 88.44 72 LEU A N 1
ATOM 601 C CA . LEU A 1 72 ? -5.688 -4.540 -1.269 1.00 88.44 72 LEU A CA 1
ATOM 602 C C . LEU A 1 72 ? -6.854 -5.470 -0.935 1.00 88.44 72 LEU A C 1
ATOM 604 O O . LEU A 1 72 ? -6.924 -5.963 0.189 1.00 88.44 72 LEU A O 1
ATOM 608 N N . ARG A 1 73 ? -7.719 -5.778 -1.908 1.00 88.31 73 ARG A N 1
ATOM 609 C CA . ARG A 1 73 ? -8.843 -6.707 -1.727 1.00 88.31 73 ARG A CA 1
ATOM 610 C C . ARG A 1 73 ? -8.362 -8.084 -1.275 1.00 88.31 73 ARG A C 1
ATOM 612 O O . ARG A 1 73 ? -8.902 -8.637 -0.318 1.00 88.31 73 ARG A O 1
ATOM 619 N N . ARG A 1 74 ? -7.330 -8.630 -1.925 1.00 91.31 74 ARG A N 1
ATOM 620 C CA . ARG A 1 74 ? -6.731 -9.918 -1.555 1.00 91.31 74 ARG A CA 1
ATOM 621 C C . ARG A 1 74 ? -6.209 -9.897 -0.117 1.00 91.31 74 ARG A C 1
ATOM 623 O O . ARG A 1 74 ? -6.580 -10.761 0.674 1.00 91.31 74 ARG A O 1
ATOM 630 N N . ALA A 1 75 ? -5.406 -8.896 0.246 1.00 91.88 75 ALA A N 1
ATOM 631 C CA . ALA A 1 75 ? -4.856 -8.781 1.597 1.00 91.88 75 ALA A CA 1
ATOM 632 C C . ALA A 1 75 ? -5.954 -8.635 2.662 1.00 91.88 75 ALA A C 1
ATOM 634 O O . ALA A 1 75 ? -5.869 -9.240 3.731 1.00 91.88 75 ALA A O 1
ATOM 635 N N . CYS A 1 76 ? -7.004 -7.872 2.367 1.00 88.62 76 CYS A N 1
ATOM 636 C CA . CYS A 1 76 ? -8.172 -7.691 3.223 1.00 88.62 76 CYS A CA 1
ATOM 637 C C . CYS A 1 76 ? -8.933 -9.001 3.459 1.00 88.62 76 CYS A C 1
ATOM 639 O O . CYS A 1 76 ? -9.176 -9.361 4.611 1.00 88.62 76 CYS A O 1
ATOM 641 N N . ASN A 1 77 ? -9.204 -9.771 2.402 1.00 89.50 77 ASN A N 1
ATOM 642 C CA . ASN A 1 77 ? -9.873 -11.069 2.518 1.00 89.50 77 ASN A CA 1
ATOM 643 C C . ASN A 1 77 ? -9.068 -12.064 3.365 1.00 89.50 77 ASN A C 1
ATOM 645 O O . ASN A 1 77 ? -9.625 -12.754 4.213 1.00 89.50 77 ASN A O 1
ATOM 649 N N . GLU A 1 78 ? -7.749 -12.119 3.175 1.00 90.88 78 GLU A N 1
ATOM 650 C CA . GLU A 1 78 ? -6.881 -13.049 3.908 1.00 90.88 78 GLU A CA 1
ATOM 651 C C . GLU A 1 78 ? -6.654 -12.638 5.380 1.00 90.88 78 GLU A C 1
ATOM 653 O O . GLU A 1 78 ? -6.374 -13.485 6.239 1.00 90.88 78 GLU A O 1
ATOM 658 N N . SER A 1 79 ? -6.776 -11.344 5.690 1.00 88.62 79 SER A N 1
ATOM 659 C CA . SER A 1 79 ? -6.592 -10.793 7.042 1.00 88.62 79 SER A CA 1
ATOM 660 C C . SER A 1 79 ? -7.884 -10.619 7.840 1.00 88.62 79 SER A C 1
ATOM 662 O O . SER A 1 79 ? -7.819 -10.442 9.055 1.00 88.62 79 SER A O 1
ATOM 664 N N . GLY A 1 80 ? -9.050 -10.680 7.191 1.00 83.06 80 GLY A N 1
ATOM 665 C CA . GLY A 1 80 ? -10.333 -10.365 7.823 1.00 83.06 80 GLY A CA 1
ATOM 666 C C . GLY A 1 80 ? -10.526 -8.867 8.089 1.00 83.06 80 GLY A C 1
ATOM 667 O O . GLY A 1 80 ? -11.374 -8.490 8.898 1.00 83.06 80 GLY A O 1
ATOM 668 N N . VAL A 1 81 ? -9.739 -8.006 7.435 1.00 81.44 81 VAL A N 1
ATOM 669 C CA . VAL A 1 81 ? -9.925 -6.551 7.452 1.00 81.44 81 VAL A CA 1
ATOM 670 C C . VAL A 1 81 ? -10.912 -6.193 6.349 1.00 81.44 81 VAL A C 1
ATOM 672 O O . VAL A 1 81 ? -10.652 -6.456 5.181 1.00 81.44 81 VAL A O 1
ATOM 675 N N . LEU A 1 82 ? -12.039 -5.573 6.690 1.00 73.62 82 LEU A N 1
ATOM 676 C CA . LEU A 1 82 ? -13.009 -5.144 5.681 1.00 73.62 82 LEU A CA 1
ATOM 677 C C . LEU A 1 82 ? -12.473 -3.910 4.922 1.00 73.62 82 LEU A C 1
ATOM 679 O O . LEU A 1 82 ? -11.997 -2.952 5.529 1.00 73.62 82 LEU A O 1
ATOM 683 N N . TYR A 1 83 ? -12.582 -3.929 3.595 1.00 67.12 83 TYR A N 1
ATOM 684 C CA . TYR A 1 83 ? -12.262 -2.820 2.687 1.00 67.12 83 TYR A CA 1
ATOM 685 C C . TYR A 1 83 ? -13.564 -2.304 2.044 1.00 67.12 83 TYR A C 1
ATOM 687 O O . TYR A 1 83 ? -14.528 -3.061 1.951 1.00 67.12 83 TYR A O 1
ATOM 695 N N . GLY A 1 84 ? -13.630 -1.024 1.661 1.00 62.41 84 GLY A N 1
ATOM 696 C CA . GLY A 1 84 ? -14.793 -0.445 0.962 1.00 62.41 84 GLY A CA 1
ATOM 697 C C . GLY A 1 84 ? -15.629 0.554 1.778 1.00 62.41 84 GLY A C 1
ATOM 698 O O . GLY A 1 84 ? -15.204 1.027 2.830 1.00 62.41 84 GLY A O 1
ATOM 699 N N . GLU A 1 85 ? -16.823 0.904 1.281 1.00 51.34 85 GLU A N 1
ATOM 700 C CA . GLU A 1 85 ? -17.663 2.035 1.741 1.00 51.34 85 GLU A CA 1
ATOM 701 C C . GLU A 1 85 ? -18.001 2.044 3.242 1.00 51.34 85 GLU A C 1
ATOM 703 O O . GLU A 1 85 ? -18.238 3.103 3.821 1.00 51.34 85 GLU A O 1
ATOM 708 N N . LYS A 1 86 ? -17.978 0.879 3.899 1.00 52.91 86 LYS A N 1
ATOM 709 C CA . LYS A 1 86 ? -18.219 0.744 5.345 1.00 52.91 86 LYS A CA 1
ATOM 710 C C . LYS A 1 86 ? -16.949 0.820 6.195 1.00 52.91 86 LYS A C 1
ATOM 712 O O . LYS A 1 86 ? -17.049 0.827 7.421 1.00 52.91 86 LYS A O 1
ATOM 717 N N . ASN A 1 87 ? -15.766 0.888 5.581 1.00 61.50 87 ASN A N 1
ATOM 718 C CA . ASN A 1 87 ? -14.497 0.893 6.293 1.00 61.50 87 ASN A CA 1
ATOM 719 C C . ASN A 1 87 ? -13.677 2.167 6.062 1.00 61.50 87 ASN A C 1
ATOM 721 O O . ASN A 1 87 ? -12.888 2.304 5.129 1.00 61.50 87 ASN A O 1
ATOM 725 N N . PHE A 1 88 ? -13.826 3.102 7.001 1.00 61.62 88 PHE A N 1
ATOM 726 C CA . PHE A 1 88 ? -13.055 4.344 7.051 1.00 61.62 88 PHE A CA 1
ATOM 727 C C . PHE A 1 88 ? -11.566 4.129 7.367 1.00 61.62 88 PHE A C 1
ATOM 729 O O . PHE A 1 88 ? -10.808 5.094 7.320 1.00 61.62 88 PHE A O 1
ATOM 736 N N . ALA A 1 89 ? -11.125 2.894 7.648 1.00 62.81 89 ALA A N 1
ATOM 737 C CA . ALA A 1 89 ? -9.747 2.581 8.036 1.00 62.81 89 ALA A CA 1
ATOM 738 C C . ALA A 1 89 ? -8.682 3.030 7.020 1.00 62.81 89 ALA A C 1
ATOM 740 O O . ALA A 1 89 ? -7.541 3.292 7.393 1.00 62.81 89 ALA A O 1
ATOM 741 N N . PHE A 1 90 ? -9.065 3.161 5.747 1.00 68.19 90 PHE A N 1
ATOM 742 C CA . PHE A 1 90 ? -8.186 3.590 4.655 1.00 68.19 90 PHE A CA 1
ATOM 743 C C . PHE A 1 90 ? -8.513 4.993 4.122 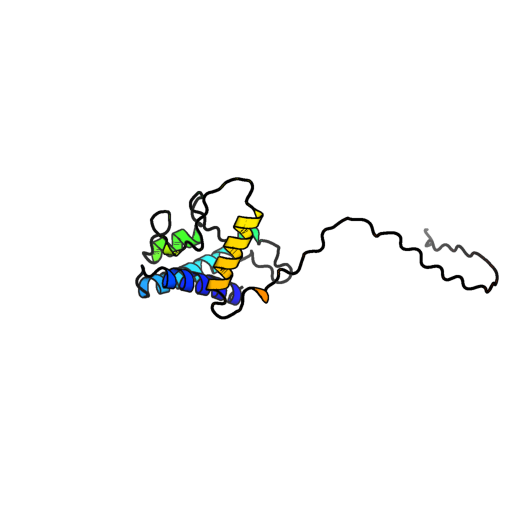1.00 68.19 90 PHE A C 1
ATOM 745 O O . PHE A 1 90 ? -7.921 5.439 3.139 1.00 68.19 90 PHE A O 1
ATOM 752 N N . THR A 1 91 ? -9.462 5.702 4.741 1.00 69.62 91 THR A N 1
ATOM 753 C CA . THR A 1 91 ? -9.858 7.043 4.298 1.00 69.62 91 THR A CA 1
ATOM 754 C C . THR A 1 91 ? -8.877 8.077 4.844 1.00 69.62 91 THR A C 1
ATOM 756 O O . THR A 1 91 ? -8.905 8.414 6.022 1.00 69.62 91 THR A O 1
ATOM 759 N N . VAL A 1 92 ? -8.019 8.604 3.968 1.00 67.81 92 VAL A N 1
ATOM 760 C CA . VAL A 1 92 ? -7.083 9.697 4.298 1.00 67.81 92 VAL A CA 1
ATOM 761 C C . VAL A 1 92 ? -7.791 11.058 4.309 1.00 67.81 92 VAL A C 1
ATOM 763 O O . VAL A 1 92 ? -7.474 11.920 5.122 1.00 67.81 92 VAL A O 1
ATOM 766 N N . ALA A 1 93 ? -8.761 11.240 3.413 1.00 65.38 93 ALA A N 1
ATOM 767 C CA . ALA A 1 93 ? -9.624 12.410 3.311 1.00 65.38 93 ALA A CA 1
ATOM 768 C C . ALA A 1 93 ? -10.904 12.030 2.545 1.00 65.38 93 ALA A C 1
ATOM 770 O O . ALA A 1 93 ? -10.904 11.072 1.769 1.00 65.38 93 ALA A O 1
ATOM 771 N N . SER A 1 94 ? -11.995 12.765 2.764 1.00 68.12 94 SER A N 1
ATOM 772 C CA . SER A 1 94 ? -13.247 12.612 2.016 1.00 68.12 94 SER A CA 1
ATOM 773 C C . SER A 1 94 ? -13.546 13.917 1.291 1.00 68.12 94 SER A C 1
ATOM 775 O O . SER A 1 94 ? -13.462 14.980 1.900 1.00 68.12 94 SER A O 1
ATOM 777 N N . PHE A 1 95 ? -13.898 13.824 0.012 1.00 66.38 95 PHE A N 1
ATOM 778 C CA . PHE A 1 95 ? -14.210 14.972 -0.835 1.00 66.38 95 PHE A CA 1
ATOM 779 C C . PHE A 1 95 ? -15.577 14.753 -1.480 1.00 66.38 95 PHE A C 1
ATOM 781 O O . PHE A 1 95 ? -15.835 13.674 -2.013 1.00 66.38 95 PHE A O 1
ATOM 788 N N . SER A 1 96 ? -16.441 15.758 -1.413 1.00 63.50 96 SER A N 1
ATOM 789 C CA . SER A 1 96 ? -17.568 15.932 -2.328 1.00 63.50 96 SER A CA 1
ATOM 790 C C . SER A 1 96 ? -17.029 16.674 -3.551 1.00 63.50 96 SER A C 1
ATOM 792 O O . SER A 1 96 ? -16.317 17.660 -3.382 1.00 63.50 96 SER A O 1
ATOM 794 N N . GLY A 1 97 ? -17.237 16.136 -4.750 1.00 63.12 97 GLY A N 1
ATOM 795 C CA . GLY A 1 97 ? -16.589 16.640 -5.958 1.00 63.12 97 GLY A CA 1
ATOM 796 C C . GLY A 1 97 ? -17.447 17.646 -6.711 1.00 63.12 97 GLY A C 1
ATOM 797 O O . GLY A 1 97 ? -18.472 17.246 -7.252 1.00 63.12 97 GLY A O 1
ATOM 798 N N . ASP A 1 98 ? -16.951 18.875 -6.823 1.00 61.25 98 ASP A N 1
ATOM 799 C CA . ASP A 1 98 ? -17.254 19.798 -7.917 1.00 61.25 98 ASP A CA 1
ATOM 800 C C . ASP A 1 98 ? -15.990 19.907 -8.810 1.00 61.25 98 ASP A C 1
ATOM 802 O O . ASP A 1 98 ? -14.858 19.813 -8.326 1.00 61.25 98 ASP A O 1
ATOM 806 N N . GLU A 1 99 ? -16.144 20.007 -10.138 1.00 63.47 99 GLU A N 1
ATOM 807 C CA . GLU A 1 99 ? -15.037 19.869 -11.120 1.00 63.47 99 GLU A CA 1
ATOM 808 C C . GLU A 1 99 ? -13.971 20.989 -11.056 1.00 63.47 99 GLU A C 1
ATOM 810 O O . GLU A 1 99 ? -12.862 20.805 -11.574 1.00 63.47 99 GLU A O 1
ATOM 815 N N . GLU A 1 100 ? -14.260 22.123 -10.408 1.00 64.75 100 GLU A N 1
ATOM 816 C CA . GLU A 1 100 ? -13.352 23.281 -10.311 1.00 64.75 100 GLU A CA 1
ATOM 817 C C . GLU A 1 100 ? -12.199 23.100 -9.302 1.00 64.75 100 GLU A C 1
ATOM 819 O O . GLU A 1 100 ? -11.173 23.776 -9.403 1.00 64.75 100 GLU A O 1
ATOM 824 N N . ASP A 1 101 ? -12.263 22.103 -8.415 1.00 68.81 101 ASP A N 1
ATOM 825 C CA . ASP A 1 101 ? -11.409 22.067 -7.219 1.00 68.81 101 ASP A CA 1
ATOM 826 C C . ASP A 1 101 ? -10.180 21.148 -7.318 1.00 68.81 101 ASP A C 1
ATOM 828 O O . ASP A 1 101 ? -9.584 20.775 -6.306 1.00 68.81 101 ASP A O 1
ATOM 832 N N . LYS A 1 102 ? -9.726 20.758 -8.517 1.00 70.50 102 LYS A N 1
ATOM 833 C CA . LYS A 1 102 ? -8.612 19.785 -8.672 1.00 70.50 102 LYS A CA 1
ATOM 834 C C . LYS A 1 102 ? -7.340 20.189 -7.918 1.00 70.50 102 LYS A C 1
ATOM 836 O O . LYS A 1 102 ? -6.670 19.341 -7.316 1.00 70.50 102 LYS A O 1
ATOM 841 N N . GLU A 1 103 ? -6.996 21.476 -7.933 1.00 77.19 103 GLU A N 1
ATOM 842 C CA . GLU A 1 103 ? -5.833 21.990 -7.204 1.00 77.19 103 GLU A CA 1
ATOM 843 C C . GLU A 1 103 ? -6.057 21.966 -5.683 1.00 77.19 103 GLU A C 1
ATOM 845 O O . GLU A 1 103 ? -5.152 21.610 -4.924 1.00 77.19 103 GLU A O 1
ATOM 850 N N . GLU A 1 104 ? -7.269 22.283 -5.232 1.00 79.50 104 GLU A N 1
ATOM 851 C CA . GLU A 1 104 ? -7.648 22.254 -3.821 1.00 79.50 104 GLU A CA 1
ATOM 852 C C . GLU A 1 104 ? -7.683 20.827 -3.267 1.00 79.50 104 GLU A C 1
ATOM 854 O O . GLU A 1 104 ? -7.109 20.563 -2.208 1.00 79.50 104 GLU A O 1
ATOM 859 N N . VAL A 1 105 ? -8.267 19.882 -4.007 1.00 75.44 105 VAL A N 1
ATOM 860 C CA . VAL A 1 105 ? -8.258 18.454 -3.670 1.00 75.44 105 VAL A CA 1
ATOM 861 C C . VAL A 1 105 ? -6.821 17.967 -3.539 1.00 75.44 105 VAL A C 1
ATOM 863 O O . VAL A 1 105 ? -6.483 17.322 -2.549 1.00 75.44 105 VAL A O 1
ATOM 866 N N . THR A 1 106 ? -5.944 18.334 -4.478 1.00 77.94 106 THR A N 1
ATOM 867 C CA . THR A 1 106 ? -4.528 17.950 -4.416 1.00 77.94 106 THR A CA 1
ATOM 868 C C . THR A 1 106 ? -3.864 18.489 -3.149 1.00 77.94 106 THR A C 1
ATOM 870 O O . THR A 1 106 ? -3.247 17.711 -2.427 1.00 77.94 106 THR A O 1
ATOM 873 N N . LYS A 1 107 ? -4.048 19.780 -2.829 1.00 79.38 107 LYS A N 1
ATOM 874 C CA . LYS A 1 107 ? -3.508 20.413 -1.609 1.00 79.38 107 LYS A CA 1
ATOM 875 C C . LYS A 1 107 ? -4.032 19.757 -0.329 1.00 79.38 107 LYS A C 1
ATOM 877 O O . LYS A 1 107 ? -3.268 19.531 0.611 1.00 79.38 107 LYS A O 1
ATOM 882 N N . LYS A 1 108 ? -5.327 19.435 -0.280 1.00 78.56 108 LYS A N 1
ATOM 883 C CA . LYS A 1 108 ? -5.962 18.772 0.867 1.00 78.56 108 LYS A CA 1
ATOM 884 C C . LYS A 1 108 ? -5.460 17.336 1.034 1.00 78.56 108 LYS A C 1
ATOM 886 O O . LYS A 1 108 ? -5.136 16.944 2.154 1.00 78.56 108 LYS A O 1
ATOM 891 N N . VAL A 1 109 ? -5.333 16.573 -0.057 1.00 79.06 109 VAL A N 1
ATOM 892 C CA . VAL A 1 109 ? -4.741 15.225 -0.038 1.00 79.06 109 VAL A CA 1
ATOM 893 C C . VAL A 1 109 ? -3.297 15.293 0.449 1.00 79.06 109 VAL A C 1
ATOM 895 O O . VAL A 1 109 ? -2.944 14.558 1.369 1.00 79.06 109 VAL A O 1
ATOM 898 N N . THR A 1 110 ? -2.472 16.191 -0.102 1.00 79.38 110 THR A N 1
ATOM 899 C CA . THR A 1 110 ? -1.073 16.329 0.327 1.00 79.38 110 THR A CA 1
ATOM 900 C C . THR A 1 110 ? -0.974 16.711 1.797 1.00 79.38 110 THR A C 1
ATOM 902 O O . THR A 1 110 ? -0.221 16.075 2.523 1.00 79.38 110 THR A O 1
ATOM 905 N N . ASN A 1 111 ? -1.791 17.653 2.279 1.00 79.62 111 ASN A N 1
ATOM 906 C CA . ASN A 1 111 ? -1.775 18.057 3.685 1.00 79.62 111 ASN A CA 1
ATOM 907 C C . ASN A 1 111 ? -2.189 16.916 4.632 1.00 79.62 111 ASN A C 1
ATOM 909 O O . ASN A 1 111 ? -1.565 16.706 5.674 1.00 79.62 111 ASN A O 1
ATOM 913 N N . ALA A 1 112 ? -3.222 16.149 4.267 1.00 80.81 112 ALA A N 1
ATOM 914 C CA . ALA A 1 112 ? -3.652 14.992 5.045 1.00 80.81 112 ALA A CA 1
ATOM 915 C C . ALA A 1 112 ? -2.547 13.926 5.110 1.00 80.81 112 ALA A C 1
ATOM 917 O O . ALA A 1 112 ? -2.228 13.434 6.195 1.00 80.81 112 ALA A O 1
ATOM 918 N N . VAL A 1 113 ? -1.909 13.625 3.972 1.00 79.38 113 VAL A N 1
ATOM 919 C CA . VAL A 1 113 ? -0.763 12.707 3.900 1.00 79.38 113 VAL A CA 1
ATOM 920 C C . VAL A 1 113 ? 0.411 13.227 4.736 1.00 79.38 113 VAL A C 1
ATOM 922 O O . VAL A 1 113 ? 0.973 12.468 5.520 1.00 79.38 113 VAL A O 1
ATOM 925 N N . GLU A 1 114 ? 0.759 14.510 4.656 1.00 78.88 114 GLU A N 1
ATOM 926 C CA . GLU A 1 114 ? 1.846 15.115 5.439 1.00 78.88 114 GLU A CA 1
ATOM 927 C C . GLU A 1 114 ? 1.612 14.997 6.945 1.00 78.88 114 GLU A C 1
ATOM 929 O O . GLU A 1 114 ? 2.501 14.544 7.661 1.00 78.88 114 GLU A O 1
ATOM 934 N N . ARG A 1 115 ? 0.402 15.287 7.438 1.00 76.81 115 ARG A N 1
ATOM 935 C CA . ARG A 1 115 ? 0.042 15.113 8.862 1.00 76.81 115 ARG A CA 1
ATOM 936 C C . ARG A 1 115 ? 0.136 13.662 9.343 1.00 76.81 115 ARG A C 1
ATOM 938 O O . ARG A 1 115 ? 0.227 13.393 10.546 1.00 76.81 115 ARG A O 1
ATOM 945 N N . LEU A 1 116 ? 0.059 12.704 8.425 1.00 74.62 116 LEU A N 1
ATOM 946 C CA . LEU A 1 116 ? 0.190 11.280 8.719 1.00 74.62 116 LEU A CA 1
ATOM 947 C C . LEU A 1 116 ? 1.642 10.816 8.675 1.00 74.62 116 LEU A C 1
ATOM 949 O O . LEU A 1 116 ? 2.053 10.049 9.543 1.00 74.62 116 LEU A O 1
ATOM 953 N N . VAL A 1 117 ? 2.412 11.269 7.688 1.00 76.12 117 VAL A N 1
ATOM 954 C CA . VAL A 1 117 ? 3.812 10.872 7.511 1.00 76.12 117 VAL A CA 1
ATOM 955 C C . VAL A 1 117 ? 4.718 11.628 8.492 1.00 76.12 117 VAL A C 1
ATOM 957 O O . VAL A 1 117 ? 5.558 11.009 9.145 1.00 76.12 117 VAL A O 1
ATOM 960 N N . TYR A 1 118 ? 4.478 12.926 8.684 1.00 75.44 118 TYR A N 1
ATOM 961 C CA . TYR A 1 118 ? 5.306 13.864 9.443 1.00 75.44 118 TYR A CA 1
ATOM 962 C C . TYR A 1 118 ? 4.482 14.649 10.482 1.00 75.44 118 TYR A C 1
ATOM 964 O O . TYR A 1 118 ? 4.273 15.851 10.335 1.00 75.44 118 TYR A O 1
ATOM 972 N N . PRO A 1 119 ? 4.027 14.010 11.576 1.00 66.50 119 PRO A N 1
ATOM 973 C CA . PRO A 1 119 ? 3.173 14.664 12.578 1.00 66.50 119 PRO A CA 1
ATOM 974 C C . PRO A 1 119 ? 3.838 15.856 13.291 1.00 66.50 119 PRO A C 1
ATOM 976 O O . PRO A 1 119 ? 3.134 16.659 13.894 1.00 66.50 119 PRO A O 1
ATOM 979 N N . SER A 1 120 ? 5.169 15.963 13.233 1.00 64.94 120 SER A N 1
ATOM 980 C CA . SER A 1 120 ? 5.964 16.961 13.962 1.00 64.94 120 SER A CA 1
ATOM 981 C C . SER A 1 120 ? 6.566 18.048 13.065 1.00 64.94 120 SER A C 1
ATOM 983 O O . SER A 1 120 ? 7.254 18.930 13.571 1.00 64.94 120 SER A O 1
ATOM 985 N N . VAL A 1 121 ? 6.379 17.977 11.740 1.00 58.75 121 VAL A N 1
ATOM 986 C CA . VAL A 1 121 ? 7.017 18.913 10.801 1.00 58.75 121 VAL A CA 1
ATOM 987 C C . VAL A 1 121 ? 6.051 20.061 10.491 1.00 58.75 121 VAL A C 1
ATOM 989 O O . VAL A 1 121 ? 4.932 19.804 10.042 1.00 58.75 121 VAL A O 1
ATOM 992 N N . PRO A 1 122 ? 6.447 21.329 10.703 1.00 56.03 122 PRO A N 1
ATOM 993 C CA . PRO A 1 122 ? 5.602 22.468 10.373 1.00 56.03 122 PRO A CA 1
ATOM 994 C C . PRO A 1 122 ? 5.360 22.568 8.857 1.00 56.03 122 PRO A C 1
ATOM 996 O O . PRO A 1 122 ? 6.298 22.494 8.064 1.00 56.03 122 PRO A O 1
ATOM 999 N N . VAL A 1 123 ? 4.101 22.790 8.462 1.00 51.81 123 VAL A N 1
ATOM 1000 C CA . VAL A 1 123 ? 3.593 22.777 7.067 1.00 51.81 123 VAL A CA 1
ATOM 1001 C C . VAL A 1 123 ? 4.334 23.740 6.117 1.00 51.81 123 VAL A C 1
ATOM 1003 O O . VAL A 1 123 ? 4.360 23.540 4.908 1.00 51.81 123 VAL A O 1
ATOM 1006 N N . TRP A 1 124 ? 4.987 24.776 6.639 1.00 52.62 124 TRP A N 1
ATOM 1007 C CA . TRP A 1 124 ? 5.670 25.814 5.858 1.00 52.62 124 TRP A CA 1
ATOM 1008 C C . TRP A 1 124 ? 7.060 25.408 5.339 1.00 52.62 124 TRP A C 1
ATOM 1010 O O . TRP A 1 124 ? 7.599 26.087 4.467 1.00 52.62 124 TRP A O 1
ATOM 1020 N N . ASN A 1 125 ? 7.614 24.277 5.793 1.00 53.47 125 ASN A N 1
ATOM 1021 C CA . ASN A 1 125 ? 8.946 23.807 5.385 1.00 53.47 125 ASN A CA 1
ATOM 1022 C C . ASN A 1 125 ? 8.943 22.845 4.178 1.00 53.47 125 ASN A C 1
ATOM 1024 O O . ASN A 1 125 ? 10.009 22.462 3.699 1.00 53.47 125 ASN A O 1
ATOM 1028 N N . LEU A 1 126 ? 7.770 22.468 3.657 1.00 46.78 126 LEU A N 1
ATOM 1029 C CA . LEU A 1 126 ? 7.606 21.507 2.557 1.00 46.78 126 LEU A CA 1
ATOM 1030 C C . LEU A 1 126 ? 6.934 22.165 1.341 1.00 46.78 126 LEU A C 1
ATOM 1032 O O . LEU A 1 126 ? 5.943 21.681 0.807 1.00 46.78 126 LEU A O 1
ATOM 1036 N N . SER A 1 127 ? 7.457 23.304 0.882 1.00 46.62 127 SER A N 1
ATOM 1037 C CA . SER A 1 127 ? 6.980 23.876 -0.382 1.00 46.62 127 SER A CA 1
ATOM 1038 C C . SER A 1 127 ? 7.307 22.932 -1.550 1.00 46.62 127 SER A C 1
ATOM 1040 O O . SER A 1 127 ? 8.472 22.548 -1.708 1.00 46.62 127 SER A O 1
ATOM 1042 N N . PRO A 1 128 ? 6.334 22.588 -2.417 1.00 46.00 128 PRO A N 1
ATOM 1043 C CA . PRO A 1 128 ? 6.611 21.847 -3.637 1.00 46.00 128 PRO A CA 1
ATOM 1044 C C . PRO A 1 128 ? 7.656 22.611 -4.449 1.00 46.00 128 PRO A C 1
ATOM 1046 O O . PRO A 1 128 ? 7.448 23.777 -4.796 1.00 46.00 128 PRO A O 1
ATOM 1049 N N . ARG A 1 129 ? 8.786 21.972 -4.776 1.00 49.44 129 ARG A N 1
ATOM 1050 C CA . ARG A 1 129 ? 9.703 22.500 -5.795 1.00 49.44 129 ARG A CA 1
ATOM 1051 C C . ARG A 1 129 ? 8.871 22.751 -7.052 1.00 49.44 129 ARG A C 1
ATOM 1053 O O . ARG A 1 129 ? 8.416 21.798 -7.686 1.00 49.44 129 ARG A O 1
ATOM 1060 N N . LYS A 1 130 ? 8.642 24.025 -7.389 1.00 39.56 130 LYS A N 1
ATOM 1061 C CA . LYS A 1 130 ? 7.954 24.429 -8.619 1.00 39.56 130 LYS A CA 1
ATOM 1062 C C . LYS A 1 130 ? 8.632 23.711 -9.789 1.00 39.56 130 LYS A C 1
ATOM 1064 O O . LYS A 1 130 ? 9.800 23.968 -10.070 1.00 39.56 130 LYS A O 1
ATOM 1069 N N . ARG A 1 131 ? 7.916 22.806 -10.468 1.00 39.94 131 ARG A N 1
ATOM 1070 C CA . ARG A 1 131 ? 8.320 22.369 -11.809 1.00 39.94 131 ARG A CA 1
ATOM 1071 C C . ARG A 1 131 ? 8.291 23.608 -12.695 1.00 39.94 131 ARG A C 1
ATOM 1073 O O . ARG A 1 131 ? 7.251 24.259 -12.799 1.00 39.94 131 ARG A O 1
ATOM 1080 N N . SER A 1 132 ? 9.425 23.942 -13.299 1.00 33.00 132 SER A N 1
ATOM 1081 C CA . SER A 1 132 ? 9.509 24.978 -14.323 1.00 33.00 132 SER A CA 1
ATOM 1082 C C . SER A 1 132 ? 8.519 24.644 -15.441 1.00 33.00 132 SER A C 1
ATOM 1084 O O . SER A 1 132 ? 8.595 23.570 -16.037 1.00 33.00 132 SER A O 1
ATOM 1086 N N . ARG A 1 133 ? 7.554 25.537 -15.690 1.00 38.03 133 ARG A N 1
ATOM 1087 C CA . ARG A 1 133 ? 6.652 25.444 -16.846 1.00 38.03 133 ARG A CA 1
ATOM 1088 C C . ARG A 1 133 ? 7.484 25.599 -18.131 1.00 38.03 133 ARG A C 1
ATOM 1090 O O . ARG A 1 133 ? 8.344 26.480 -18.158 1.00 38.03 133 ARG A O 1
ATOM 1097 N N . PRO A 1 134 ? 7.255 24.806 -19.191 1.00 46.94 134 PRO A N 1
ATOM 1098 C CA . PRO A 1 134 ? 7.855 25.084 -20.485 1.00 46.94 134 PRO A CA 1
ATOM 1099 C C . PRO A 1 134 ? 7.090 26.233 -21.155 1.00 46.94 134 PRO A C 1
ATOM 1101 O O . PRO A 1 134 ? 5.876 26.162 -21.318 1.00 46.94 134 PRO A O 1
ATOM 1104 N N . GLY A 1 135 ? 7.822 27.279 -21.540 1.00 48.19 135 GLY A N 1
ATOM 1105 C CA . GLY A 1 135 ? 7.347 28.336 -22.432 1.00 48.19 135 GLY A CA 1
ATOM 1106 C C . GLY A 1 135 ? 6.716 29.540 -21.738 1.00 48.19 135 GLY A C 1
ATOM 1107 O O . GLY A 1 135 ? 5.515 29.570 -21.502 1.00 48.19 135 GLY A O 1
ATOM 1108 N N . GLN A 1 136 ? 7.526 30.571 -21.502 1.00 38.94 136 GLN A N 1
ATOM 1109 C CA . GLN A 1 136 ? 7.137 31.973 -21.676 1.00 38.94 136 GLN A CA 1
ATOM 1110 C C . GLN A 1 136 ? 8.420 32.791 -21.889 1.00 38.94 136 GLN A C 1
ATOM 1112 O O . GLN A 1 136 ? 9.407 32.604 -21.178 1.00 38.94 136 GLN A O 1
ATOM 1117 N N . GLY A 1 137 ? 8.431 33.586 -22.961 1.00 39.19 137 GLY A N 1
ATOM 1118 C CA . GLY A 1 137 ? 9.609 34.263 -23.496 1.00 39.19 137 GLY A CA 1
ATOM 1119 C C . GLY A 1 137 ? 10.285 35.198 -22.495 1.00 39.19 137 GLY A C 1
ATOM 1120 O O . GLY A 1 137 ? 9.633 35.873 -21.703 1.00 39.19 137 GLY A O 1
ATOM 1121 N N . LEU A 1 138 ? 11.615 35.229 -22.553 1.00 39.75 138 LEU A N 1
ATOM 1122 C CA . LEU A 1 138 ? 12.444 36.143 -21.774 1.00 39.75 138 LEU A CA 1
ATOM 1123 C C . LEU A 1 138 ? 12.132 37.605 -22.149 1.00 39.75 138 LEU A C 1
ATOM 1125 O O . LEU A 1 138 ? 12.117 37.927 -23.342 1.00 39.75 138 LEU A O 1
ATOM 1129 N N . PRO A 1 139 ? 11.958 38.516 -21.173 1.00 39.28 139 PRO A N 1
ATOM 1130 C CA . PRO A 1 139 ? 11.913 39.940 -21.452 1.00 39.28 139 PRO A CA 1
ATOM 1131 C C . PRO A 1 139 ? 13.285 40.397 -21.949 1.00 39.28 139 PRO A C 1
ATOM 1133 O O . PRO A 1 139 ? 14.320 40.150 -21.326 1.00 39.28 139 PRO A O 1
ATOM 1136 N N . ARG A 1 140 ? 13.285 41.077 -23.094 1.00 44.78 140 ARG A N 1
ATOM 1137 C CA . ARG A 1 140 ? 14.469 41.644 -23.738 1.00 44.78 140 ARG A CA 1
ATOM 1138 C C . ARG A 1 140 ? 14.969 42.834 -22.912 1.00 44.78 140 ARG A C 1
ATOM 1140 O O . ARG A 1 140 ? 14.578 43.967 -23.169 1.00 44.78 140 ARG A O 1
ATOM 1147 N N . HIS A 1 141 ? 15.822 42.593 -21.917 1.00 37.28 141 HIS A N 1
ATOM 1148 C CA . HIS A 1 141 ? 16.509 43.673 -21.208 1.00 37.28 141 HIS A CA 1
ATOM 1149 C C . HIS A 1 141 ? 17.823 44.008 -21.923 1.00 37.28 141 HIS A C 1
ATOM 1151 O O . HIS A 1 141 ? 18.745 43.198 -22.008 1.00 37.28 141 HIS A O 1
ATOM 1157 N N . VAL A 1 142 ? 17.870 45.211 -22.491 1.00 41.06 142 VAL A N 1
ATOM 1158 C CA . VAL A 1 142 ? 19.014 45.776 -23.207 1.00 41.06 142 VAL A CA 1
ATOM 1159 C C . VAL A 1 142 ? 20.132 46.067 -22.207 1.00 41.06 142 VAL A C 1
ATOM 1161 O O . VAL A 1 142 ? 20.035 47.019 -21.439 1.00 41.06 142 VAL A O 1
ATOM 1164 N N . TYR A 1 143 ? 21.220 45.299 -22.250 1.00 34.94 143 TYR A N 1
ATOM 1165 C CA . TYR A 1 143 ? 22.508 45.750 -21.726 1.00 34.94 143 TYR A CA 1
ATOM 1166 C C . TYR A 1 143 ? 23.387 46.194 -22.892 1.00 34.94 143 TYR A C 1
ATOM 1168 O O . TYR A 1 143 ? 23.810 45.399 -23.730 1.00 34.94 143 TYR A O 1
ATOM 1176 N N . LYS A 1 144 ? 23.637 47.505 -22.951 1.00 42.28 144 LYS A N 1
ATOM 1177 C CA . LYS A 1 144 ? 24.700 48.093 -23.763 1.00 42.28 144 LYS A CA 1
ATOM 1178 C C . LYS A 1 144 ? 26.038 47.723 -23.122 1.00 42.28 144 LYS A C 1
ATOM 1180 O O . LYS A 1 144 ? 26.330 48.202 -22.035 1.00 42.28 144 LYS A O 1
ATOM 1185 N N . PHE A 1 145 ? 26.864 46.953 -23.818 1.00 35.06 145 PHE A N 1
ATOM 1186 C CA . PHE A 1 145 ? 28.314 46.991 -23.643 1.00 35.06 145 PHE A CA 1
ATOM 1187 C C . PHE A 1 145 ? 28.957 46.838 -25.023 1.00 35.06 145 PHE A C 1
ATOM 1189 O O . PHE A 1 145 ? 28.749 45.848 -25.719 1.00 35.06 145 PHE A O 1
ATOM 1196 N N . ARG A 1 146 ? 29.668 47.883 -25.449 1.00 39.66 146 ARG A N 1
ATOM 1197 C CA . ARG A 1 146 ? 30.353 47.991 -26.739 1.00 39.66 146 ARG A CA 1
ATOM 1198 C C . ARG A 1 146 ? 31.857 47.983 -26.464 1.00 39.66 146 ARG A C 1
ATOM 1200 O O . ARG A 1 146 ? 32.341 48.989 -25.952 1.00 39.66 146 ARG A O 1
ATOM 1207 N N . PRO A 1 147 ? 32.610 46.933 -26.818 1.00 36.28 147 PRO A N 1
ATOM 1208 C CA . PRO A 1 147 ? 34.055 47.041 -26.932 1.00 36.28 147 PRO A CA 1
ATOM 1209 C C . PRO A 1 147 ? 34.398 47.582 -28.328 1.00 36.28 147 PRO A C 1
ATOM 1211 O O . PRO A 1 147 ? 33.993 47.020 -29.346 1.00 36.28 147 PRO A O 1
ATOM 1214 N N . GLN A 1 148 ? 35.117 48.704 -28.386 1.00 38.03 148 GLN A N 1
ATOM 1215 C CA . GLN A 1 148 ? 35.831 49.136 -29.589 1.00 38.03 148 GLN A CA 1
ATOM 1216 C C . GLN A 1 148 ? 37.198 48.442 -29.626 1.00 38.03 148 GLN A C 1
ATOM 1218 O O . GLN A 1 148 ? 37.965 48.554 -28.677 1.00 38.03 148 GLN A O 1
ATOM 1223 N N . GLY A 1 149 ? 37.510 47.771 -30.736 1.00 34.94 149 GLY A N 1
ATOM 1224 C CA . GLY A 1 149 ? 38.850 47.255 -31.033 1.00 34.94 149 GLY A CA 1
ATOM 1225 C C . GLY A 1 149 ? 38.824 46.258 -32.193 1.00 34.94 149 GLY A C 1
ATOM 1226 O O . GLY A 1 149 ? 38.361 45.138 -32.031 1.00 34.94 149 GLY A O 1
ATOM 1227 N N . LYS A 1 150 ? 39.250 46.696 -33.382 1.00 38.94 150 LYS A N 1
ATOM 1228 C CA . LYS A 1 150 ? 39.287 45.941 -34.653 1.00 38.94 150 LYS A CA 1
ATOM 1229 C C . LYS A 1 150 ? 40.472 44.959 -34.703 1.00 38.94 150 LYS A C 1
ATOM 1231 O O . LYS A 1 150 ? 41.523 45.314 -34.184 1.00 38.94 150 LYS A O 1
ATOM 1236 N N . LEU A 1 151 ? 40.350 43.861 -35.471 1.00 32.66 1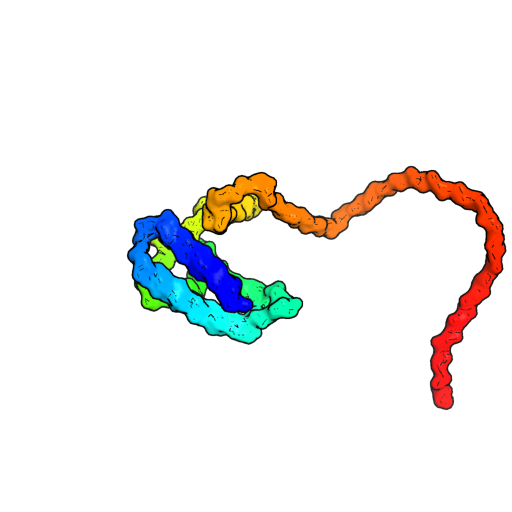51 LEU A N 1
ATOM 1237 C CA . LEU A 1 151 ? 41.192 43.550 -36.656 1.00 32.66 151 LEU A CA 1
ATOM 1238 C C . LEU A 1 151 ? 40.733 42.271 -37.418 1.00 32.66 151 LEU A C 1
ATOM 1240 O O . LEU A 1 151 ? 40.653 41.190 -36.850 1.00 32.66 151 LEU A O 1
ATOM 1244 N N . SER A 1 152 ? 40.417 42.473 -38.710 1.00 33.94 152 SER A N 1
ATOM 1245 C CA . SER A 1 152 ? 40.649 41.649 -39.930 1.00 33.94 152 SER A CA 1
ATOM 1246 C C . SER A 1 152 ? 40.402 40.117 -39.998 1.00 33.94 152 SER A C 1
ATOM 1248 O O . SER A 1 152 ? 41.175 39.347 -39.449 1.00 33.94 152 SER A O 1
ATOM 1250 N N . HIS A 1 153 ? 39.380 39.737 -40.799 1.00 37.25 153 HIS A N 1
ATOM 1251 C CA . HIS A 1 153 ? 39.273 38.741 -41.914 1.00 37.25 153 HIS A CA 1
ATOM 1252 C C . HIS A 1 153 ? 40.283 37.566 -42.104 1.00 37.25 153 HIS A C 1
ATOM 1254 O O . HIS A 1 153 ? 41.436 37.710 -41.720 1.00 37.25 153 HIS A O 1
ATOM 1260 N N . PRO A 1 154 ? 39.983 36.530 -42.943 1.00 44.47 154 PRO A N 1
ATOM 1261 C CA . PRO A 1 154 ? 38.695 35.941 -43.364 1.00 44.47 154 PRO A CA 1
ATOM 1262 C C . PRO A 1 154 ? 38.663 34.379 -43.360 1.00 44.47 154 PRO A C 1
ATOM 1264 O O . PRO A 1 154 ? 39.674 33.703 -43.224 1.00 44.47 154 PRO A O 1
ATOM 1267 N N . LEU A 1 155 ? 37.455 33.830 -43.556 1.00 41.41 155 LEU A N 1
ATOM 1268 C CA . LEU A 1 155 ? 37.096 32.577 -44.252 1.00 41.41 155 LEU A CA 1
ATOM 1269 C C . LEU A 1 155 ? 38.166 31.475 -44.431 1.00 41.41 155 LEU A C 1
ATOM 1271 O O . LEU A 1 155 ? 39.074 31.601 -45.251 1.00 41.41 155 LEU A O 1
ATOM 1275 N N . ARG A 1 156 ? 37.891 30.284 -43.880 1.00 39.09 156 ARG A N 1
ATOM 1276 C CA . ARG A 1 156 ? 38.202 29.033 -44.589 1.00 39.09 156 ARG A CA 1
ATOM 1277 C C . ARG A 1 156 ? 37.149 27.954 -44.334 1.00 39.09 156 ARG A C 1
ATOM 1279 O O . ARG A 1 156 ? 37.085 27.355 -43.266 1.00 39.09 156 ARG A O 1
ATOM 1286 N N . LEU A 1 157 ? 36.323 27.742 -45.358 1.00 40.62 157 LEU A N 1
ATOM 1287 C CA . LEU A 1 157 ? 35.677 26.466 -45.659 1.00 40.62 157 LEU A CA 1
ATOM 1288 C C . LEU A 1 157 ? 36.777 25.410 -45.837 1.00 40.62 157 LEU A C 1
ATOM 1290 O O . LEU A 1 157 ? 37.776 25.741 -46.462 1.00 40.62 157 LEU A O 1
ATOM 1294 N N . ASN A 1 158 ? 36.583 24.197 -45.316 1.00 41.22 158 ASN A N 1
ATOM 1295 C CA . ASN A 1 158 ? 37.129 22.907 -45.776 1.00 41.22 158 ASN A CA 1
ATOM 1296 C C . ASN A 1 158 ? 36.436 21.850 -44.882 1.00 41.22 158 ASN A C 1
ATOM 1298 O O . ASN A 1 158 ? 36.605 21.890 -43.671 1.00 41.22 158 ASN A O 1
ATOM 1302 N N . GLY A 1 159 ? 35.553 20.958 -45.334 1.00 39.25 159 GLY A N 1
ATOM 1303 C CA . GLY A 1 159 ? 35.546 20.249 -46.609 1.00 39.25 159 GLY A CA 1
ATOM 1304 C C . GLY A 1 159 ? 36.339 18.953 -46.452 1.00 39.25 159 GLY A C 1
ATOM 1305 O O . GLY A 1 159 ? 37.453 18.867 -46.952 1.00 39.25 159 GLY A O 1
ATOM 1306 N N . TRP A 1 160 ? 35.799 17.972 -45.720 1.00 36.22 160 TRP A N 1
ATOM 1307 C CA . TRP A 1 160 ? 36.368 16.623 -45.666 1.00 36.22 160 TRP A CA 1
ATOM 1308 C C . TRP A 1 160 ? 35.294 15.613 -46.064 1.00 36.22 160 TRP A C 1
ATOM 1310 O O . TRP A 1 160 ? 34.354 15.354 -45.317 1.00 36.22 160 TRP A O 1
ATOM 1320 N N . ALA A 1 161 ? 35.427 15.105 -47.288 1.00 52.09 161 ALA A N 1
ATOM 1321 C CA . ALA A 1 161 ? 34.727 13.935 -47.797 1.00 52.09 161 ALA A CA 1
ATOM 1322 C C . ALA A 1 161 ? 35.768 12.813 -47.984 1.00 52.09 161 ALA A C 1
ATOM 1324 O O . ALA A 1 161 ? 36.888 13.111 -48.411 1.00 52.09 161 ALA A O 1
ATOM 1325 N N . PRO A 1 162 ? 35.446 11.553 -47.645 1.00 54.72 162 PRO A N 1
ATOM 1326 C CA . PRO A 1 162 ? 36.360 10.426 -47.811 1.00 54.72 162 PRO A CA 1
ATOM 1327 C C . PRO A 1 162 ? 36.398 9.935 -49.272 1.00 54.72 162 PRO A C 1
ATOM 1329 O O . PRO A 1 162 ? 35.442 10.174 -50.016 1.00 54.72 162 PRO A O 1
ATOM 1332 N N . PRO A 1 163 ? 37.472 9.241 -49.697 1.00 47.28 163 PRO A N 1
ATOM 1333 C CA . PRO A 1 163 ? 37.594 8.736 -51.059 1.00 47.28 163 PRO A CA 1
ATOM 1334 C C . PRO A 1 163 ? 36.755 7.461 -51.251 1.00 47.28 163 PRO A C 1
ATOM 1336 O O . PRO A 1 163 ? 36.750 6.577 -50.394 1.00 47.28 163 PRO A O 1
ATOM 1339 N N . GLY A 1 164 ? 36.047 7.386 -52.379 1.00 54.03 164 GLY A N 1
ATOM 1340 C CA . GLY A 1 164 ? 35.391 6.186 -52.913 1.00 54.03 164 GLY A CA 1
ATOM 1341 C C . GLY A 1 164 ? 36.064 5.729 -54.219 1.00 54.03 164 GLY A C 1
ATOM 1342 O O . GLY A 1 164 ? 36.902 6.474 -54.723 1.00 54.03 164 GLY A O 1
ATOM 1343 N N . PRO A 1 165 ? 35.718 4.526 -54.713 1.00 53.75 165 PRO A N 1
ATOM 1344 C CA . PRO A 1 165 ? 36.603 3.566 -55.392 1.00 53.75 165 PRO A CA 1
ATOM 1345 C C . PRO A 1 165 ? 37.173 3.994 -56.746 1.00 53.75 165 PRO A C 1
ATOM 1347 O O . PRO A 1 165 ? 36.468 4.700 -57.501 1.00 53.75 165 PRO A O 1
#

Radius of gyration: 27.54 Å; chains: 1; bounding box: 59×62×72 Å

InterPro domains:
  IPR002087 Anti-proliferative protein [PF07742] (1-85)
  IPR002087 Anti-proliferative protein [PR00310] (6-30)
  IPR002087 Anti-proliferative protein [PR00310] (31-60)
  IPR002087 Anti-proliferative protein [PS00960] (42-62)
  IPR002087 Anti-proliferative protein [SM00099] (1-99)
  IPR033332 BTG family [PTHR22978] (1-83)
  IPR036054 BTG-like domain superfamily [G3DSA:3.90.640.90] (1-96)
  IPR036054 BTG-like domain superfamily [SSF160696] (1-86)

pLDDT: mean 71.25, std 20.19, range [32.66, 95.75]

=== Feature glossary ===
Annotated list of the representations used here:

Nearest PDB structures. The Foldseek neighbor list gives the closest experimentally determined structures in the PDB, ranked by structural alignment. TM-score near 1 means near-identical fold; near 0.3 means only rough topology match. This is how one finds what a novel AlphaFold prediction most resembles in the solved-structure universe.

Foldseek 3Di. Foldseek's 3Di representation compresses backbone geometry into a per-residue letter drawn from a learned twenty-state alphabet. It captures the tertiary interaction pattern around each residue — which residues are packed against it in space, regardless of where they are in sequence.

Radius of gyration, Cα contacts, bounding box. Radius of gyration (Rg) is the root-mean-square distance of Cα atoms from their centroid — a single number for overall size and compactness. A globular domain of N residues has Rg ≈ 2.2·N^0.38 Å; an extended or disordered chain has a much larger Rg. The Cα contact count is the number of residue pairs whose Cα atoms are within 8 Å and are more than four positions apart in sequence — a standard proxy for tertiary packing density. The bounding box is the smallest axis-aligned box enclosing all Cα atoms.

InterPro / GO / CATH / organism. The annotation block draws on four external resources. InterPro: which protein families and domains the sequence belongs to. GO: standardized terms for what the protein does, what process it participates in, and where in the cell it acts. CATH: which structural fold it has in the CATH hierarchy. Organism: the species of origin.

mmCIF coordinates. The mmCIF block holds the 3D Cartesian coordinates of each backbone atom (N, Cα, C, O) in ångströms. mmCIF is the PDB's canonical archive format — a tagged-loop text representation of the atomic model.

pLDDT. pLDDT is the predicted lDDT-Cα score: AlphaFold's confidence that the local environment of each residue (all inter-atomic distances within 15 Å) is correctly placed. It is a per-residue number between 0 and 100, with higher meaning more reliable.

Backbone torsions (φ/ψ). φ (phi) and ψ (psi) are the two rotatable backbone dihedrals per residue: φ is the C(i-1)–N–Cα–C torsion, ψ is the N–Cα–C–N(i+1) torsion, both in degrees on (−180°, 180°]. α-helical residues cluster near (−60°, −45°); β-strand residues near (−120°, +130°). A Ramachandran plot is simply a scatter of (φ, ψ) for every residue.

B-factor. For experimental (PDB) structures, the B-factor (temperature factor) quantifies the positional spread of each atom in the crystal — a combination of thermal vibration and static disorder — in units of Å². High B-factors mark flexible loops or poorly resolved regions; low B-factors mark the rigid, well-ordered core.

Secondary structure (3-state, P-SEA). SS3 is a coarse helix/strand/coil call (letters a/b/c) made by the P-SEA algorithm from inter-Cα distances and dihedrals. It is less detailed than DSS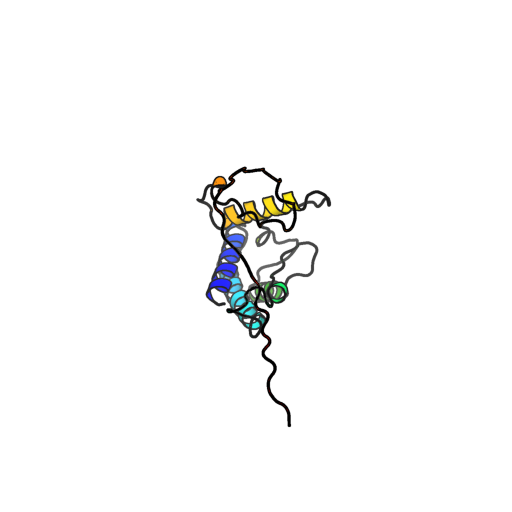P but needs only Cα positions.

Predicted aligned error. Predicted aligned error is AlphaFold's pairwise confidence. Unlike pLDDT (per-residue), PAE is per-residue-pair and captures whether two parts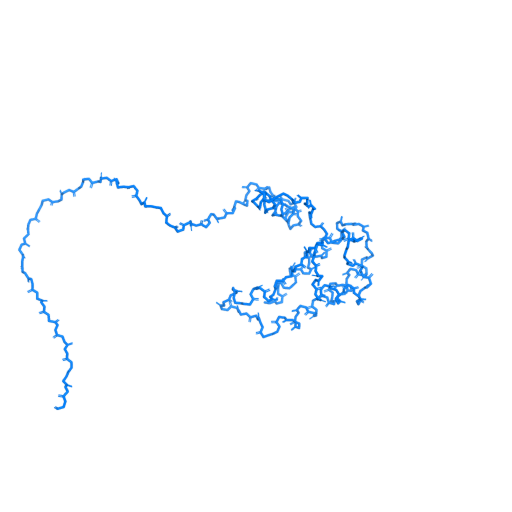 of the structure are correctly placed relative to each other. Units are ångströms of expected positional error.

Solvent-accessible surface area. Solvent-accessible surface area (SASA) is the area in Å² traced out by the centre of a 1.4 Å probe sphere (a water molecule) rolled over the protein's van der Waals surface (Shrake–Rupley / Lee–Richards construction). Buried residues have near-zero SASA; fully exposed residues can exceed 200 Å². The total SASA scales roughly with the number of surface residues.

Secondary structure (8-state, DSSP). The SS8 string is DSSP's per-residue secondary-structure call. α-helix (H) means an i→i+4 H-bond ladder; β-strand (E) means the residue participates in a β-sheet; 3₁₀ (G) and π (I) are tighter and wider helices; T/S are turns/bends; '-' is loop.

Rendered structure images. Structure images are PyMOL renders from six orthogonal camera directions. Cartoon representation draws helices as coils and strands as arrows; sticks shows the backbone as bonds; surface shows the solvent-excluded envelope. Rainbow coloring maps sequence position to hue (blue→red, N→C); chain coloring assigns a distinct color per polypeptide.

Sequence. The amino-acid sequence is the protein's primary structure: the linear order of residues from the N-terminus to the C-terminus, written in one-letter code. Everything else here — the 3D coordinates, the secondary structure, the domain annotations — is ultimately a consequence of this string.

Contact-map, Ramachandran, and PAE plots. Three diagnostic plots accompany the record. The Cα contact map visualizes the tertiary structure as a 2D adjacency matrix (8 Å cutoff, sequence-local contacts suppressed). The Ramachandran plot shows the distribution of backbone (φ, ψ) torsions, with points in the α and β basins reflecting secondary structure content. The PAE plot shows AlphaFold's inter-residue confidence as a color matrix.